Protein AF-A0A1I7C2B8-F1 (afdb_monomer)

Secondary structure (DSSP, 8-state):
---HHHHHHHHHHHHHHHHHHHHHHHSPSTTSPPEEEEEEEE-SSEEEEEEEEE----TT-------EEEEEEEEEB-TTSPBPPPEEEE-

Solvent-accessible surface area (backbone atoms only — not comparable to full-atom values): 5437 Å² total; per-residue (Å²): 142,73,65,68,62,57,58,52,49,50,55,48,49,66,65,44,49,64,56,51,52,54,42,58,75,54,44,53,68,95,86,56,39,72,49,50,74,43,80,75,39,86,55,95,52,40,36,30,34,39,36,38,35,49,59,69,72,57,94,86,66,81,70,87,68,83,60,55,51,37,36,40,38,35,32,41,49,40,98,85,75,45,73,47,72,79,43,78,48,78,102

Sequence (91 aa):
MTHYLQDELTSFWSRLTPYLAILESKSPQEGAPDPVGRITVDTEEHQAFALHTTDKKPHGDTSDTPTGHSATYTRFKTADADWGPWQREEY

Organism: NCBI:txid1324617

Mean predicted aligned error: 9.91 Å

Structure (mmCIF, N/CA/C/O backbone):
data_AF-A0A1I7C2B8-F1
#
_entry.id   AF-A0A1I7C2B8-F1
#
loop_
_atom_site.group_PDB
_atom_site.id
_atom_site.type_symbol
_atom_site.label_atom_id
_atom_site.label_alt_id
_atom_site.label_comp_id
_atom_site.label_asym_id
_atom_site.label_entity_id
_atom_site.label_seq_id
_atom_site.pdbx_PDB_ins_code
_atom_site.Cartn_x
_atom_site.Cartn_y
_atom_site.Cartn_z
_atom_site.occupancy
_atom_site.B_iso_or_equiv
_atom_site.auth_seq_id
_atom_site.auth_comp_id
_atom_site.auth_asym_id
_atom_site.auth_atom_id
_atom_site.pdbx_PDB_model_num
ATOM 1 N N . MET A 1 1 ? 5.971 -3.209 33.597 1.00 43.06 1 MET A N 1
ATOM 2 C CA . MET A 1 1 ? 4.825 -2.551 32.936 1.00 43.06 1 MET A CA 1
ATOM 3 C C . MET A 1 1 ? 5.286 -2.209 31.525 1.00 43.06 1 MET A C 1
ATOM 5 O O . MET A 1 1 ? 5.846 -1.151 31.303 1.00 43.06 1 MET A O 1
ATOM 9 N N . THR A 1 2 ? 5.207 -3.191 30.626 1.00 50.31 2 THR A N 1
ATOM 10 C CA . THR A 1 2 ? 5.890 -3.222 29.310 1.00 50.31 2 THR A CA 1
ATOM 11 C C . THR A 1 2 ? 4.978 -3.826 28.232 1.00 50.31 2 THR A C 1
ATOM 13 O O . THR A 1 2 ? 5.449 -4.341 27.230 1.00 50.31 2 THR A O 1
ATOM 16 N N . HIS A 1 3 ? 3.660 -3.780 28.443 1.00 55.00 3 HIS A N 1
ATOM 17 C CA . HIS A 1 3 ? 2.682 -4.308 27.486 1.00 55.00 3 HIS A CA 1
ATOM 18 C C . HIS A 1 3 ? 2.352 -3.327 26.351 1.00 55.00 3 HIS A C 1
ATOM 20 O O . HIS A 1 3 ? 1.970 -3.768 25.277 1.00 55.00 3 HIS A O 1
ATOM 26 N N . TYR A 1 4 ? 2.601 -2.024 26.535 1.00 54.72 4 TYR A N 1
ATOM 27 C CA . TYR A 1 4 ? 2.311 -1.010 25.514 1.00 54.72 4 TYR A CA 1
ATOM 28 C C . TYR A 1 4 ? 3.102 -1.207 24.210 1.00 54.72 4 TYR A C 1
ATOM 30 O O . TYR A 1 4 ? 2.554 -1.018 23.133 1.00 54.72 4 TYR A O 1
ATOM 38 N N . LEU A 1 5 ? 4.356 -1.674 24.282 1.00 68.00 5 LEU A N 1
ATOM 39 C CA . LEU A 1 5 ? 5.178 -1.860 23.080 1.00 68.00 5 LEU A CA 1
ATOM 40 C C . LEU A 1 5 ? 4.670 -2.987 22.175 1.00 68.00 5 LEU A C 1
ATOM 42 O O . LEU A 1 5 ? 4.787 -2.886 20.959 1.00 68.00 5 LEU A O 1
ATOM 46 N N . GLN A 1 6 ? 4.133 -4.068 22.748 1.00 76.31 6 GLN A N 1
ATOM 47 C CA . GLN A 1 6 ? 3.738 -5.236 21.963 1.00 76.31 6 GLN A CA 1
ATOM 48 C C . GLN A 1 6 ? 2.443 -4.982 21.187 1.00 76.31 6 GLN A C 1
ATOM 50 O O . GLN A 1 6 ? 2.369 -5.343 20.013 1.00 76.31 6 GLN A O 1
ATOM 55 N N . ASP A 1 7 ? 1.459 -4.327 21.803 1.00 77.38 7 ASP A N 1
ATOM 56 C CA . ASP A 1 7 ? 0.198 -3.985 21.137 1.00 77.38 7 ASP A CA 1
ATOM 57 C C . ASP A 1 7 ? 0.403 -2.912 20.058 1.00 77.38 7 ASP A C 1
ATOM 59 O O . ASP A 1 7 ? -0.150 -3.022 18.960 1.00 77.38 7 ASP A O 1
ATOM 63 N N . GLU A 1 8 ? 1.265 -1.922 20.310 1.00 76.56 8 GLU A N 1
ATOM 64 C CA . GLU A 1 8 ? 1.626 -0.900 19.319 1.00 76.56 8 GLU A CA 1
ATOM 65 C C . GLU A 1 8 ? 2.397 -1.493 18.133 1.00 76.56 8 GLU A C 1
ATOM 67 O O . GLU A 1 8 ? 2.065 -1.204 16.982 1.00 76.56 8 GLU A O 1
ATOM 72 N N . LEU A 1 9 ? 3.373 -2.375 18.389 1.00 77.25 9 LEU A N 1
ATOM 73 C CA . LEU A 1 9 ? 4.097 -3.095 17.337 1.00 77.25 9 LEU A CA 1
ATOM 74 C C . LEU A 1 9 ? 3.156 -3.989 16.531 1.00 77.25 9 LEU A C 1
ATOM 76 O O . LEU A 1 9 ? 3.202 -3.971 15.305 1.00 77.25 9 LEU A O 1
ATOM 80 N N . THR A 1 10 ? 2.280 -4.742 17.194 1.00 80.19 10 THR A N 1
ATOM 81 C CA . THR A 1 10 ? 1.307 -5.619 16.522 1.00 80.19 10 THR A CA 1
ATOM 82 C C . THR A 1 10 ? 0.361 -4.803 15.642 1.00 80.19 10 THR A C 1
ATOM 84 O O . THR A 1 10 ? 0.136 -5.150 14.483 1.00 80.19 10 THR A O 1
ATOM 87 N N . SER A 1 11 ? -0.121 -3.667 16.149 1.00 77.50 11 SER A N 1
ATOM 88 C CA . SER A 1 11 ? -0.979 -2.741 15.402 1.00 77.50 11 SER A CA 1
ATOM 89 C C . SER A 1 11 ? -0.249 -2.087 14.229 1.00 77.50 11 SER A C 1
ATOM 91 O O . SER A 1 11 ? -0.842 -1.851 13.178 1.00 77.50 11 SER A O 1
ATOM 93 N N . PHE A 1 12 ? 1.039 -1.779 14.384 1.00 77.31 12 PHE A N 1
ATOM 94 C CA . PHE A 1 12 ? 1.878 -1.268 13.304 1.00 77.31 12 PHE A CA 1
ATOM 95 C C . PHE A 1 12 ? 2.085 -2.323 12.211 1.00 77.31 12 PHE A C 1
ATOM 97 O O . PHE A 1 12 ? 1.801 -2.056 11.046 1.00 77.31 12 PHE A O 1
ATOM 104 N N . TRP A 1 13 ? 2.497 -3.541 12.572 1.00 79.06 13 TRP A N 1
ATOM 105 C CA . TRP A 1 13 ? 2.709 -4.626 11.611 1.00 79.06 13 TRP A CA 1
ATOM 106 C C . TRP A 1 13 ? 1.421 -5.009 10.888 1.00 79.06 13 TRP A C 1
ATOM 108 O O . TRP A 1 13 ? 1.441 -5.133 9.669 1.00 79.06 13 TRP A O 1
ATOM 118 N N . SER A 1 14 ? 0.290 -5.090 11.595 1.00 80.62 14 SER A N 1
ATOM 119 C CA . SER A 1 14 ? -1.014 -5.358 10.978 1.00 80.62 14 SER A CA 1
ATOM 120 C C . SER A 1 14 ? -1.413 -4.296 9.950 1.00 80.62 14 SER A C 1
ATOM 122 O O . SER A 1 14 ? -2.066 -4.627 8.960 1.00 80.62 14 SER A O 1
ATOM 124 N N . ARG A 1 15 ? -1.040 -3.028 10.168 1.00 79.94 15 ARG A N 1
ATOM 125 C CA . ARG A 1 15 ? -1.252 -1.945 9.197 1.00 79.94 15 ARG A CA 1
ATOM 126 C C . ARG A 1 15 ? -0.238 -1.980 8.060 1.00 79.94 15 ARG A C 1
ATOM 128 O O . ARG A 1 15 ? -0.585 -1.562 6.961 1.00 79.94 15 ARG A O 1
ATOM 135 N N . LEU A 1 16 ? 0.967 -2.502 8.304 1.00 82.19 16 LEU A N 1
ATOM 136 C CA . LEU A 1 16 ? 2.046 -2.598 7.322 1.00 82.19 16 LEU A CA 1
ATOM 137 C C . LEU A 1 16 ? 1.872 -3.767 6.334 1.00 82.19 16 LEU A C 1
ATOM 139 O O . LEU A 1 16 ? 2.172 -3.617 5.148 1.00 82.19 16 LEU A O 1
ATOM 143 N N . THR A 1 17 ? 1.369 -4.916 6.798 1.00 83.94 17 THR A N 1
ATOM 144 C CA . THR A 1 17 ? 1.201 -6.152 6.005 1.00 83.94 17 THR A CA 1
ATOM 145 C C . THR A 1 17 ? 0.501 -5.943 4.652 1.00 83.94 17 THR A C 1
ATOM 147 O O . THR A 1 17 ? 1.000 -6.458 3.653 1.00 83.94 17 THR A O 1
ATOM 150 N N . PRO A 1 18 ? -0.598 -5.171 4.550 1.00 81.81 18 PRO A N 1
ATOM 151 C CA . PRO A 1 18 ? -1.269 -4.9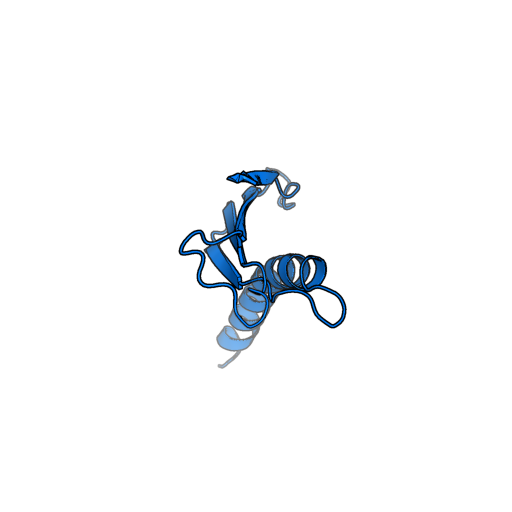17 3.276 1.00 81.81 18 PRO A CA 1
ATOM 152 C C . PRO A 1 18 ? -0.383 -4.203 2.246 1.00 81.81 18 PRO A C 1
ATOM 154 O O . PRO A 1 18 ? -0.472 -4.511 1.060 1.00 81.81 18 PRO A O 1
ATOM 157 N N . TYR A 1 19 ? 0.487 -3.283 2.677 1.00 83.31 19 TYR A N 1
ATOM 158 C CA . TYR A 1 19 ? 1.407 -2.584 1.774 1.00 83.31 19 TYR A CA 1
ATOM 159 C C . TYR A 1 19 ? 2.513 -3.512 1.269 1.00 83.31 19 TYR A C 1
ATOM 161 O O . TYR A 1 19 ? 2.855 -3.471 0.088 1.00 83.31 19 TYR A O 1
ATOM 169 N N . LEU A 1 20 ? 3.037 -4.378 2.146 1.00 80.44 20 LEU A N 1
ATOM 170 C CA . LEU A 1 20 ? 4.022 -5.394 1.769 1.00 80.44 20 LEU A CA 1
ATOM 171 C C . LEU A 1 20 ? 3.438 -6.376 0.751 1.00 80.44 20 LEU A C 1
ATOM 173 O O . LEU A 1 20 ? 4.083 -6.647 -0.250 1.00 80.44 20 LEU A O 1
ATOM 177 N N . ALA A 1 21 ? 2.188 -6.810 0.930 1.00 84.81 21 ALA A N 1
ATOM 178 C CA . ALA A 1 21 ? 1.519 -7.675 -0.039 1.00 84.81 21 ALA A CA 1
ATOM 179 C C . ALA A 1 21 ? 1.359 -7.005 -1.420 1.00 84.81 21 ALA A C 1
ATOM 181 O O . ALA A 1 21 ? 1.532 -7.661 -2.446 1.00 84.81 21 ALA A O 1
ATOM 182 N N . ILE A 1 22 ? 1.064 -5.695 -1.472 1.00 81.25 22 ILE A N 1
ATOM 183 C CA . ILE A 1 22 ? 1.024 -4.945 -2.742 1.00 81.25 22 ILE A CA 1
ATOM 184 C C . ILE A 1 22 ? 2.417 -4.905 -3.373 1.00 81.25 22 ILE A C 1
ATOM 186 O O . ILE A 1 22 ? 2.537 -5.183 -4.565 1.00 81.25 22 ILE A O 1
ATOM 190 N N . LEU A 1 23 ? 3.455 -4.604 -2.588 1.00 78.69 23 LEU A N 1
ATOM 191 C CA . LEU A 1 23 ? 4.843 -4.613 -3.049 1.00 78.69 23 LEU A CA 1
ATOM 192 C C . LEU A 1 23 ? 5.245 -5.971 -3.615 1.00 78.69 23 LEU A C 1
ATOM 194 O O . LEU A 1 23 ? 5.628 -6.037 -4.775 1.00 78.69 23 LEU A O 1
ATOM 198 N N . GLU A 1 24 ? 5.074 -7.046 -2.850 1.00 80.62 24 GLU A N 1
ATOM 199 C CA . GLU A 1 24 ? 5.421 -8.411 -3.252 1.00 80.62 24 GLU A CA 1
ATOM 200 C C . GLU A 1 24 ? 4.632 -8.872 -4.483 1.00 80.62 24 GLU A C 1
ATOM 202 O O . GLU A 1 24 ? 5.189 -9.524 -5.361 1.00 80.62 24 GLU A O 1
ATOM 207 N N . SER A 1 25 ? 3.356 -8.487 -4.612 1.00 79.31 25 SER A N 1
ATOM 208 C CA . SER A 1 25 ? 2.552 -8.799 -5.807 1.00 79.31 25 SER A CA 1
ATOM 209 C C . SER A 1 25 ? 3.041 -8.097 -7.079 1.00 79.31 25 SER A C 1
ATOM 211 O O . SER A 1 25 ? 2.670 -8.484 -8.190 1.00 79.31 25 SER A O 1
ATOM 213 N N . LYS A 1 26 ? 3.825 -7.028 -6.915 1.00 73.38 26 LYS A N 1
ATOM 214 C CA . LYS A 1 26 ? 4.406 -6.225 -7.994 1.00 73.38 26 LYS A CA 1
ATOM 215 C C . LYS A 1 26 ? 5.909 -6.434 -8.121 1.00 73.38 26 LYS A C 1
ATOM 217 O O . LYS A 1 26 ? 6.478 -5.967 -9.102 1.00 73.38 26 LYS A O 1
ATOM 222 N N . SER A 1 27 ? 6.525 -7.154 -7.182 1.00 65.19 27 SER A N 1
ATOM 223 C CA . SER A 1 27 ? 7.898 -7.620 -7.285 1.00 65.19 27 SER A CA 1
ATOM 224 C C . SER A 1 27 ? 7.972 -8.590 -8.456 1.00 65.19 27 SER A C 1
ATOM 226 O O . SER A 1 27 ? 7.273 -9.607 -8.469 1.00 65.19 27 SER A O 1
ATOM 228 N N . PRO A 1 28 ? 8.764 -8.281 -9.481 1.00 62.53 28 PRO A N 1
ATOM 229 C CA . PRO A 1 28 ? 8.806 -9.132 -10.646 1.00 62.53 28 PRO A CA 1
ATOM 230 C C . PRO A 1 28 ? 9.595 -10.416 -10.393 1.00 62.53 28 PRO A C 1
ATOM 232 O O . PRO A 1 28 ? 10.486 -10.486 -9.548 1.00 62.53 28 PRO A O 1
ATOM 235 N N . GLN A 1 29 ? 9.285 -11.432 -11.200 1.00 59.31 29 GLN A N 1
ATOM 236 C CA . GLN A 1 29 ? 10.143 -12.600 -11.364 1.00 59.31 29 GLN A CA 1
ATOM 237 C C . GLN A 1 29 ? 11.518 -12.174 -11.907 1.00 59.31 29 GLN A C 1
ATOM 239 O O . GLN A 1 29 ? 11.644 -11.157 -12.591 1.00 59.31 29 GLN A O 1
ATOM 244 N N . GLU A 1 30 ? 12.535 -12.961 -11.555 1.00 53.66 30 GLU A N 1
ATOM 245 C CA . GLU A 1 30 ? 13.964 -12.746 -11.799 1.00 53.66 30 GLU A CA 1
ATOM 246 C C . GLU A 1 30 ? 14.264 -11.946 -13.086 1.00 53.66 30 GLU A C 1
ATOM 248 O O . GLU A 1 30 ? 14.082 -12.432 -14.201 1.00 53.66 30 GLU A O 1
ATOM 253 N N . GLY A 1 31 ? 14.713 -10.692 -12.926 1.00 56.28 31 GLY A N 1
ATOM 254 C CA . GLY A 1 31 ? 15.185 -9.843 -14.028 1.00 56.28 31 GLY A CA 1
ATOM 255 C C . GLY A 1 31 ? 14.411 -8.547 -14.288 1.00 56.28 31 GLY A C 1
ATOM 256 O O . GLY A 1 31 ? 14.962 -7.676 -14.966 1.00 56.28 31 GLY A O 1
ATOM 257 N N . ALA A 1 32 ? 13.205 -8.367 -13.743 1.00 58.84 32 ALA A N 1
ATOM 258 C CA . ALA A 1 32 ? 12.463 -7.108 -13.876 1.00 58.84 32 ALA A CA 1
ATOM 259 C C . ALA A 1 32 ? 12.699 -6.154 -12.677 1.00 58.84 32 ALA A C 1
ATOM 261 O O . ALA A 1 32 ? 13.358 -6.538 -11.708 1.00 58.84 32 ALA A O 1
ATOM 262 N N . PRO A 1 33 ? 12.287 -4.879 -12.768 1.00 62.59 33 PRO A N 1
ATOM 263 C CA . PRO A 1 33 ? 12.674 -3.861 -11.794 1.00 62.59 33 PRO A CA 1
ATOM 264 C C . PRO A 1 33 ? 11.970 -3.944 -10.440 1.00 62.59 33 PRO A C 1
ATOM 266 O O . PRO A 1 33 ? 10.781 -4.244 -10.361 1.00 62.59 33 PRO A O 1
ATOM 269 N N . ASP A 1 34 ? 12.692 -3.576 -9.382 1.00 69.19 34 ASP A N 1
ATOM 270 C CA . ASP A 1 34 ? 12.145 -3.577 -8.031 1.00 69.19 34 ASP A CA 1
ATOM 271 C C . ASP A 1 34 ? 11.081 -2.480 -7.850 1.00 69.19 34 ASP A C 1
ATOM 273 O O . ASP A 1 34 ? 11.355 -1.299 -8.099 1.00 69.19 34 ASP A O 1
ATOM 277 N N . PRO A 1 35 ? 9.868 -2.833 -7.393 1.00 75.81 35 PRO A N 1
ATOM 278 C CA . PRO A 1 35 ? 8.866 -1.848 -7.034 1.00 75.81 35 PRO A CA 1
ATOM 279 C C . PRO A 1 35 ? 9.319 -1.055 -5.805 1.00 75.81 35 PRO A C 1
ATOM 281 O O . PRO A 1 35 ? 9.617 -1.618 -4.750 1.00 75.81 35 PRO A O 1
ATOM 284 N N . VAL A 1 36 ? 9.297 0.272 -5.906 1.00 80.12 36 VAL A N 1
ATOM 285 C CA . VAL A 1 36 ? 9.511 1.168 -4.767 1.00 80.12 36 VAL A CA 1
ATOM 286 C C . VAL A 1 36 ? 8.160 1.663 -4.276 1.00 80.12 36 VAL A C 1
ATOM 288 O O . VAL A 1 36 ? 7.448 2.401 -4.957 1.00 80.12 36 VAL A O 1
ATOM 291 N N . GLY A 1 37 ? 7.807 1.242 -3.069 1.00 82.00 37 GLY A N 1
ATOM 292 C CA . GLY A 1 37 ? 6.563 1.604 -2.407 1.00 82.00 37 GLY A CA 1
ATOM 293 C C . GLY A 1 37 ? 6.780 2.607 -1.294 1.00 82.00 37 GLY A C 1
ATOM 294 O O . GLY A 1 37 ? 7.703 2.467 -0.493 1.00 82.00 37 GLY A O 1
ATOM 295 N N . ARG A 1 38 ? 5.887 3.585 -1.193 1.00 84.81 38 ARG A N 1
ATOM 296 C CA . ARG A 1 38 ? 5.858 4.542 -0.093 1.00 84.81 38 ARG A CA 1
ATOM 297 C C . ARG A 1 38 ? 4.441 4.685 0.436 1.00 84.81 38 ARG A C 1
ATOM 299 O O . ARG A 1 38 ? 3.528 5.057 -0.294 1.00 84.81 38 ARG A O 1
ATOM 306 N N . ILE A 1 39 ? 4.283 4.462 1.736 1.00 85.69 39 ILE A N 1
ATOM 307 C CA . ILE A 1 39 ? 3.051 4.802 2.449 1.00 85.69 39 ILE A CA 1
ATOM 308 C C . ILE A 1 39 ? 2.932 6.327 2.465 1.00 85.69 39 ILE A C 1
ATOM 310 O O . ILE A 1 39 ? 3.844 7.023 2.922 1.00 85.69 39 ILE A O 1
ATOM 314 N N . THR A 1 40 ? 1.834 6.843 1.922 1.00 86.50 40 THR A N 1
ATOM 315 C CA . THR A 1 40 ? 1.561 8.284 1.847 1.00 86.50 40 THR A CA 1
ATOM 316 C C . THR A 1 40 ? 0.559 8.716 2.908 1.00 86.50 40 THR A C 1
ATOM 318 O O . THR A 1 40 ? 0.702 9.809 3.452 1.00 86.50 40 THR A O 1
ATOM 321 N N . VAL A 1 41 ? -0.399 7.851 3.255 1.00 86.62 41 VAL A N 1
ATOM 322 C CA . VAL A 1 41 ? -1.351 8.064 4.351 1.00 86.62 41 VAL A CA 1
ATOM 323 C C . VAL A 1 41 ? -1.547 6.753 5.110 1.00 86.62 41 VAL A C 1
ATOM 325 O O . VAL A 1 41 ? -1.793 5.723 4.494 1.00 86.62 41 VAL A O 1
ATOM 328 N N . ASP A 1 42 ? -1.455 6.797 6.439 1.00 85.75 42 ASP A N 1
ATOM 329 C CA . ASP A 1 42 ? -1.807 5.679 7.322 1.00 85.75 42 ASP A CA 1
ATOM 330 C C . ASP A 1 42 ? -2.547 6.214 8.550 1.00 85.75 42 ASP A C 1
ATOM 332 O O . ASP A 1 42 ? -1.939 6.577 9.559 1.00 85.75 42 ASP A O 1
ATOM 336 N N . THR A 1 43 ? -3.867 6.327 8.437 1.00 85.31 43 THR A N 1
ATOM 337 C CA . THR A 1 43 ? -4.757 6.706 9.539 1.00 85.31 43 THR A CA 1
ATOM 338 C C . THR A 1 43 ? -5.740 5.580 9.841 1.00 85.31 43 THR A C 1
ATOM 340 O O . THR A 1 43 ? -5.800 4.572 9.138 1.00 85.31 43 THR A O 1
ATOM 343 N N . GLU A 1 44 ? -6.524 5.737 10.907 1.00 84.06 44 GLU A N 1
ATOM 344 C CA . GLU A 1 44 ? -7.492 4.723 11.331 1.00 84.06 44 GLU A CA 1
ATOM 345 C C . GLU A 1 44 ? -8.618 4.485 10.310 1.00 84.06 44 GLU A C 1
ATOM 347 O O . GLU A 1 44 ? -9.182 3.395 10.271 1.00 84.06 44 GLU A O 1
ATOM 352 N N . GLU A 1 45 ? -8.915 5.472 9.462 1.00 88.31 45 GLU A N 1
ATOM 353 C CA . GLU A 1 45 ? -10.028 5.432 8.503 1.00 88.31 45 GLU A CA 1
ATOM 354 C C . GLU A 1 45 ? -9.573 5.453 7.038 1.00 88.31 45 GLU A C 1
ATOM 356 O O . GLU A 1 45 ? -10.368 5.187 6.136 1.00 88.31 45 GLU A O 1
ATOM 361 N N . HIS A 1 46 ? -8.304 5.769 6.774 1.00 89.31 46 HIS A N 1
ATOM 362 C CA . HIS A 1 46 ? -7.799 6.004 5.427 1.00 89.31 46 HIS A CA 1
ATOM 363 C C . HIS A 1 46 ? -6.353 5.530 5.296 1.00 89.31 46 HIS A C 1
ATOM 365 O O . HIS A 1 46 ? -5.475 5.896 6.078 1.00 89.31 46 HIS A O 1
ATOM 371 N N . GLN A 1 47 ? -6.107 4.739 4.258 1.00 90.12 47 GLN A N 1
ATOM 372 C CA . GLN A 1 47 ? -4.777 4.285 3.887 1.00 90.12 47 GLN A 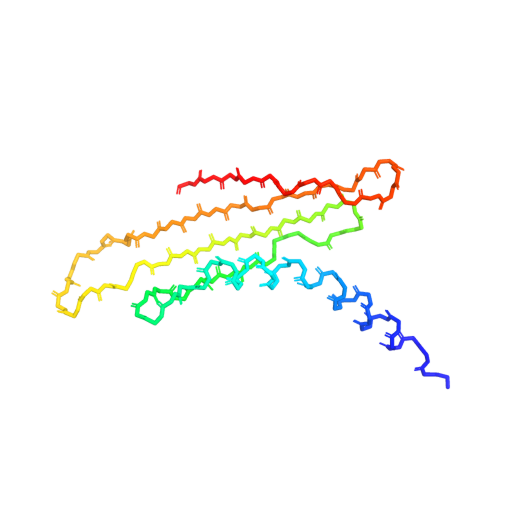CA 1
ATOM 373 C C . GLN A 1 47 ? -4.501 4.594 2.423 1.00 90.12 47 GLN A C 1
ATOM 375 O O . GLN A 1 47 ? -5.342 4.333 1.560 1.00 90.12 47 GLN A O 1
ATOM 380 N N . ALA A 1 48 ? -3.306 5.107 2.152 1.00 89.25 48 ALA A N 1
ATOM 381 C CA . ALA A 1 48 ? -2.830 5.384 0.810 1.00 89.25 48 ALA A CA 1
ATOM 382 C C . ALA A 1 48 ? -1.362 4.980 0.651 1.00 89.25 48 ALA A C 1
ATOM 384 O O . ALA A 1 48 ? -0.525 5.160 1.543 1.00 89.25 48 ALA A O 1
ATOM 385 N N . PHE A 1 49 ? -1.057 4.432 -0.517 1.00 88.25 49 PHE A N 1
ATOM 386 C CA . PHE A 1 49 ? 0.226 3.845 -0.857 1.00 88.25 49 PHE A CA 1
ATOM 387 C C . PHE A 1 49 ? 0.598 4.195 -2.290 1.00 88.25 49 PHE A C 1
ATOM 389 O O . PHE A 1 49 ? -0.078 3.793 -3.233 1.00 88.25 49 PHE A O 1
ATOM 396 N N . ALA A 1 50 ? 1.684 4.940 -2.454 1.00 88.00 50 ALA A N 1
ATOM 397 C CA . ALA A 1 50 ? 2.250 5.233 -3.758 1.00 88.00 50 ALA A CA 1
ATOM 398 C C . ALA A 1 50 ? 3.238 4.131 -4.143 1.00 88.00 50 ALA A C 1
ATOM 400 O O . ALA A 1 50 ? 4.162 3.817 -3.391 1.00 88.00 50 ALA A O 1
ATOM 401 N N . LEU A 1 51 ? 3.055 3.571 -5.328 1.00 87.25 51 LEU A N 1
ATOM 402 C CA . LEU A 1 51 ? 3.926 2.584 -5.935 1.00 87.25 51 LEU A CA 1
ATOM 403 C C . LEU A 1 51 ? 4.572 3.192 -7.170 1.00 87.25 51 LEU A C 1
ATOM 405 O O . LEU A 1 51 ? 3.872 3.620 -8.085 1.00 87.25 51 LEU A O 1
ATOM 409 N N . HIS A 1 52 ? 5.895 3.166 -7.219 1.00 84.00 52 HIS A N 1
ATOM 410 C CA . HIS A 1 52 ? 6.657 3.513 -8.403 1.00 84.00 52 HIS A CA 1
ATOM 411 C C . HIS A 1 52 ? 7.439 2.291 -8.875 1.00 84.00 52 HIS A C 1
ATOM 413 O O . HIS A 1 52 ? 8.173 1.677 -8.103 1.00 84.00 52 HIS A O 1
ATOM 419 N N . THR A 1 53 ? 7.273 1.928 -10.141 1.00 78.81 53 THR A N 1
ATOM 420 C CA . THR A 1 53 ? 8.035 0.859 -10.792 1.00 78.81 53 THR A CA 1
ATOM 421 C C . THR A 1 53 ? 8.859 1.497 -11.897 1.00 78.81 53 THR A C 1
ATOM 423 O O . THR A 1 53 ? 8.289 2.051 -12.831 1.00 78.81 53 THR A O 1
ATOM 426 N N . THR A 1 54 ? 10.183 1.471 -11.783 1.00 72.25 54 THR A N 1
ATOM 427 C CA . THR A 1 54 ? 11.084 2.064 -12.784 1.00 72.25 54 THR A CA 1
ATOM 428 C C . THR A 1 54 ? 11.587 0.974 -13.708 1.00 72.25 54 THR A C 1
ATOM 430 O O . THR A 1 54 ? 12.192 0.047 -13.201 1.00 72.25 54 THR A O 1
ATOM 433 N N . ASP A 1 55 ? 11.434 1.058 -15.027 1.00 67.19 55 ASP A N 1
ATOM 434 C CA . ASP A 1 55 ? 12.020 0.045 -15.907 1.00 67.19 55 ASP A CA 1
ATOM 435 C C . ASP A 1 55 ? 13.539 -0.031 -15.731 1.00 67.19 55 ASP A C 1
ATOM 437 O O . ASP A 1 55 ? 14.245 0.977 -15.612 1.00 67.19 55 ASP A O 1
ATOM 441 N N . LYS A 1 56 ? 14.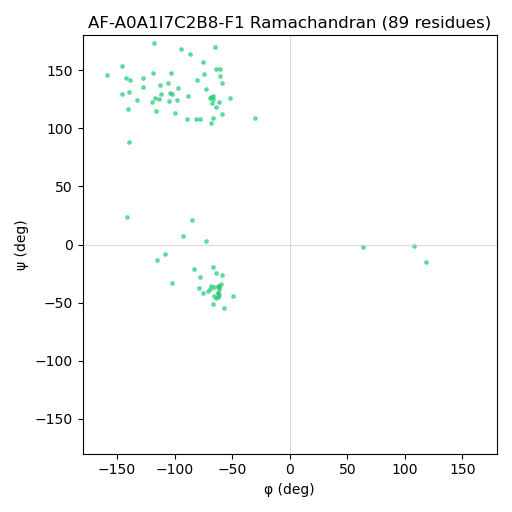073 -1.254 -15.729 1.00 62.16 56 LYS A N 1
ATOM 442 C CA . LYS A 1 56 ? 15.519 -1.452 -15.741 1.00 62.16 56 LYS A CA 1
ATOM 443 C C . LYS A 1 56 ? 16.027 -0.987 -17.102 1.00 62.16 56 LYS A C 1
ATOM 445 O O . LYS A 1 56 ? 15.854 -1.697 -18.091 1.00 62.16 56 LYS A O 1
ATOM 450 N N . LYS A 1 57 ? 16.655 0.194 -17.158 1.00 60.53 57 LYS A N 1
ATOM 451 C CA . LYS A 1 57 ? 17.311 0.657 -18.387 1.00 60.53 57 LYS A CA 1
ATOM 452 C C . LYS A 1 57 ? 18.264 -0.436 -18.884 1.00 60.53 57 LYS A C 1
ATOM 454 O O . LYS A 1 57 ? 19.110 -0.891 -18.102 1.00 60.53 57 LYS A O 1
ATOM 459 N N . PRO A 1 58 ? 18.149 -0.884 -20.146 1.00 60.28 58 PRO A N 1
ATOM 460 C CA . PRO A 1 58 ? 19.12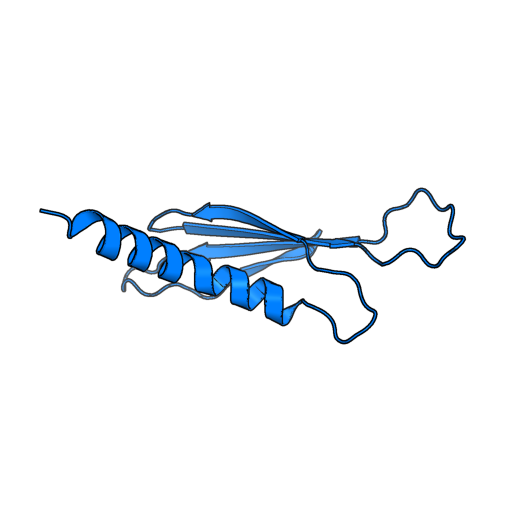0 -1.807 -20.699 1.00 60.28 58 PRO A CA 1
ATOM 461 C C . PRO A 1 58 ? 20.503 -1.150 -20.680 1.00 60.28 58 PRO A C 1
ATOM 463 O O . PRO A 1 58 ? 20.646 0.066 -20.818 1.00 60.28 58 PRO A O 1
ATOM 466 N N . HIS A 1 59 ? 21.536 -1.959 -20.449 1.00 50.88 59 HIS A N 1
ATOM 467 C CA . HIS A 1 59 ? 22.907 -1.470 -20.354 1.00 50.88 59 HIS A CA 1
ATOM 468 C C . HIS A 1 59 ? 23.288 -0.771 -21.672 1.00 50.88 59 HIS A C 1
ATOM 470 O O . HIS A 1 59 ? 23.367 -1.424 -22.709 1.00 50.88 59 HIS A O 1
ATOM 476 N N . GLY A 1 60 ? 23.477 0.553 -21.635 1.00 59.16 60 GLY A N 1
ATOM 477 C CA . GLY A 1 60 ? 23.764 1.377 -22.817 1.00 59.16 60 GLY A CA 1
ATOM 478 C C . GLY A 1 60 ? 22.624 2.291 -23.281 1.00 59.16 60 GLY A C 1
ATOM 479 O O . GLY A 1 60 ? 22.826 3.053 -24.222 1.00 59.16 60 GLY A O 1
ATOM 480 N N . ASP A 1 61 ? 21.461 2.267 -22.625 1.00 60.62 61 ASP A N 1
ATOM 481 C CA . ASP A 1 61 ? 20.393 3.231 -22.892 1.00 60.62 61 ASP A CA 1
ATOM 482 C C . ASP A 1 61 ? 20.688 4.583 -22.219 1.00 60.62 61 ASP A C 1
ATOM 484 O O . ASP A 1 61 ? 20.644 4.725 -20.993 1.00 60.62 61 ASP A O 1
ATOM 488 N N . THR A 1 62 ? 21.025 5.579 -23.039 1.00 61.41 62 THR A N 1
ATOM 489 C CA . THR A 1 62 ? 21.277 6.969 -22.629 1.00 61.41 62 THR A CA 1
ATOM 490 C C . THR A 1 62 ? 20.029 7.848 -22.722 1.00 61.41 62 THR A C 1
ATOM 492 O O . THR A 1 62 ? 20.146 9.063 -22.583 1.00 61.41 62 THR A O 1
ATOM 495 N N . SER A 1 63 ? 18.844 7.286 -22.992 1.00 61.91 63 SER A N 1
ATOM 496 C CA . SER A 1 63 ? 17.598 8.057 -23.031 1.00 61.91 63 SER A CA 1
ATOM 497 C C . SER A 1 63 ? 17.326 8.680 -21.665 1.00 61.91 63 SER A C 1
ATOM 499 O O . SER A 1 63 ? 17.213 7.971 -20.670 1.00 61.91 63 SER A O 1
ATOM 501 N N . ASP A 1 64 ? 17.183 10.002 -21.592 1.00 60.44 64 ASP A N 1
ATOM 502 C CA . ASP A 1 64 ? 16.816 10.730 -2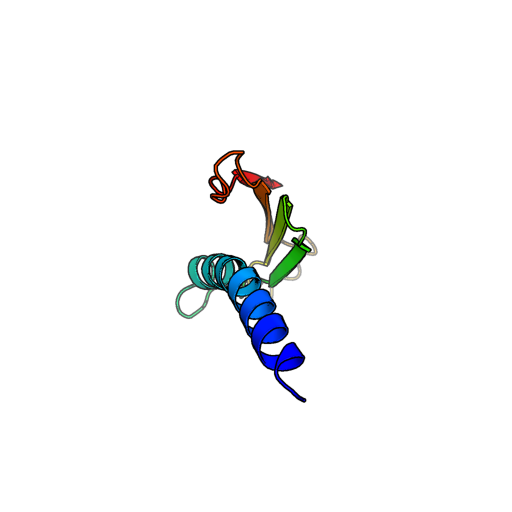0.366 1.00 60.44 64 ASP A CA 1
ATOM 503 C C . ASP A 1 64 ? 15.348 10.539 -19.960 1.00 60.44 64 ASP A C 1
ATOM 505 O O . ASP A 1 64 ? 14.890 11.121 -18.981 1.00 60.44 64 ASP A O 1
ATOM 509 N N . THR A 1 65 ? 14.597 9.710 -20.687 1.00 59.00 65 THR A N 1
ATOM 510 C CA . THR A 1 65 ? 13.180 9.485 -20.408 1.00 59.00 65 THR A CA 1
ATOM 511 C C . THR A 1 65 ? 13.051 8.324 -19.421 1.00 59.00 65 THR A C 1
ATOM 513 O O . THR A 1 65 ? 13.318 7.185 -19.809 1.00 59.00 65 THR A O 1
ATOM 516 N N . PRO A 1 66 ? 12.693 8.554 -18.144 1.00 59.06 66 PRO A N 1
ATOM 517 C CA . PRO A 1 66 ? 12.383 7.458 -17.238 1.00 59.06 66 PRO A CA 1
ATOM 518 C C . PRO A 1 66 ? 11.107 6.772 -17.735 1.00 59.06 66 PRO A C 1
ATOM 520 O O . PRO A 1 66 ? 10.022 7.342 -17.655 1.00 59.06 66 PRO A O 1
ATOM 523 N N . THR A 1 67 ? 11.225 5.560 -18.273 1.00 66.06 67 THR A N 1
ATOM 524 C CA . THR A 1 67 ? 10.068 4.691 -18.483 1.00 66.06 67 THR A CA 1
ATOM 525 C C . THR A 1 67 ? 9.790 4.017 -17.146 1.00 66.06 67 THR A C 1
ATOM 527 O O . THR A 1 67 ? 10.606 3.275 -16.601 1.00 66.06 67 THR A O 1
ATOM 530 N N . GLY A 1 68 ? 8.707 4.428 -16.508 1.00 70.56 68 GLY A N 1
ATOM 531 C CA . GLY A 1 68 ? 8.309 3.913 -15.215 1.00 70.56 68 GLY A CA 1
ATOM 532 C C . GLY A 1 68 ? 6.832 4.167 -15.006 1.00 70.56 68 GLY A C 1
ATOM 533 O O . GLY A 1 68 ? 6.295 5.171 -15.470 1.00 70.56 68 GLY A O 1
ATOM 534 N N . HIS A 1 69 ? 6.179 3.245 -14.317 1.00 80.50 69 HIS A N 1
ATOM 535 C CA . HIS A 1 69 ? 4.760 3.327 -14.018 1.00 80.50 69 HIS A CA 1
ATOM 536 C C . HIS A 1 69 ? 4.574 3.724 -12.565 1.00 80.50 69 HIS A C 1
ATOM 538 O O . HIS A 1 69 ? 5.164 3.124 -11.660 1.00 80.50 69 HIS A O 1
ATOM 544 N N . SER A 1 70 ? 3.736 4.730 -12.346 1.00 83.50 70 SER A N 1
ATOM 545 C CA . SER A 1 70 ? 3.353 5.149 -11.005 1.00 83.50 70 SER A CA 1
ATOM 546 C C . SER A 1 70 ? 1.881 4.849 -10.789 1.00 83.50 70 SER A C 1
ATOM 548 O O . SER A 1 70 ? 1.051 5.068 -11.669 1.00 83.50 70 SER A O 1
ATOM 550 N N . ALA A 1 71 ? 1.551 4.336 -9.612 1.00 88.88 71 ALA A N 1
ATOM 551 C CA . ALA A 1 71 ? 0.170 4.161 -9.210 1.00 8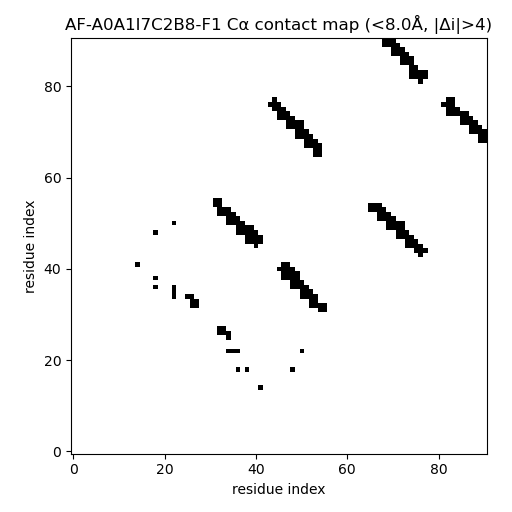8.88 71 ALA A CA 1
ATOM 552 C C . ALA A 1 71 ? -0.004 4.474 -7.730 1.00 88.88 71 ALA A C 1
ATOM 554 O O . ALA A 1 71 ? 0.840 4.115 -6.910 1.00 88.88 71 ALA A O 1
ATOM 555 N N . THR A 1 72 ? -1.129 5.080 -7.382 1.00 89.81 72 THR A N 1
ATOM 556 C CA . THR A 1 72 ? -1.556 5.242 -5.995 1.00 89.81 72 THR A CA 1
ATOM 557 C C . THR A 1 72 ? -2.641 4.220 -5.696 1.00 89.81 72 THR A C 1
ATOM 559 O O . THR A 1 72 ? -3.610 4.088 -6.440 1.00 89.81 72 THR A O 1
ATOM 562 N N . TYR A 1 73 ? -2.468 3.481 -4.606 1.00 89.56 73 TYR A N 1
ATOM 563 C CA . TYR A 1 73 ? -3.457 2.570 -4.055 1.00 89.56 73 TYR A CA 1
ATOM 564 C C . TYR A 1 73 ? -4.057 3.211 -2.816 1.00 89.56 73 TYR A C 1
ATOM 566 O O . TYR A 1 73 ? -3.327 3.527 -1.878 1.00 89.56 73 TYR A O 1
ATOM 574 N N . THR A 1 74 ? -5.372 3.369 -2.795 1.00 91.25 74 THR A N 1
ATOM 575 C CA . THR A 1 74 ? -6.098 4.004 -1.694 1.00 91.25 74 THR A CA 1
ATOM 576 C C . THR A 1 74 ? -7.215 3.093 -1.219 1.00 91.25 74 THR A C 1
ATOM 578 O O . THR A 1 74 ? -7.859 2.421 -2.023 1.00 91.25 74 THR A O 1
ATOM 581 N N . ARG A 1 75 ? -7.471 3.058 0.086 1.00 91.38 75 ARG A N 1
ATOM 582 C CA . ARG A 1 75 ? -8.666 2.425 0.646 1.00 91.38 75 ARG A CA 1
ATOM 583 C C . ARG A 1 75 ? -9.154 3.168 1.878 1.00 91.38 75 ARG A C 1
ATOM 585 O O . ARG A 1 75 ? -8.374 3.789 2.601 1.00 91.38 75 ARG A O 1
ATOM 592 N N . PHE A 1 76 ? -10.448 3.042 2.128 1.00 89.31 76 PHE A N 1
ATOM 593 C CA . PHE A 1 76 ? -11.124 3.650 3.265 1.00 89.31 76 PHE A CA 1
ATOM 594 C C . PHE A 1 76 ? -11.728 2.566 4.148 1.00 89.31 76 PHE A C 1
ATOM 596 O O . PHE A 1 76 ? -12.136 1.507 3.660 1.00 89.31 76 PHE A O 1
ATOM 603 N N . LYS A 1 77 ? -11.779 2.825 5.450 1.00 88.19 77 LYS A N 1
ATOM 604 C CA . LYS A 1 77 ? -12.503 1.980 6.392 1.00 88.19 77 LYS A CA 1
ATOM 605 C C . LYS A 1 77 ? -13.998 2.205 6.197 1.00 88.19 77 LYS A C 1
ATOM 607 O O . LYS A 1 77 ? -14.454 3.336 6.037 1.00 88.19 77 LYS A O 1
ATOM 612 N N . THR A 1 78 ? -14.751 1.119 6.140 1.00 84.12 78 THR A N 1
ATOM 613 C CA . THR A 1 78 ? -16.208 1.162 6.004 1.00 84.12 78 THR A CA 1
ATOM 614 C C . THR A 1 78 ? -16.864 1.275 7.382 1.00 84.12 78 THR A C 1
ATOM 616 O O . THR A 1 78 ? -16.220 1.042 8.407 1.00 84.12 78 THR A O 1
ATOM 619 N N . ALA A 1 79 ? -18.145 1.654 7.420 1.00 79.31 79 ALA A N 1
ATOM 620 C CA . ALA A 1 79 ? -18.885 1.849 8.670 1.00 79.31 79 ALA A CA 1
ATOM 621 C C . ALA A 1 79 ? -18.937 0.582 9.552 1.00 79.31 79 ALA A C 1
ATOM 623 O O . ALA A 1 79 ? -18.992 0.695 10.773 1.00 79.31 79 ALA A O 1
ATOM 624 N N . ASP A 1 80 ? -18.836 -0.605 8.947 1.00 76.38 80 ASP A N 1
ATOM 625 C CA . ASP A 1 80 ? -18.802 -1.910 9.621 1.00 76.38 80 ASP A CA 1
ATOM 626 C C . ASP A 1 80 ? -17.391 -2.323 10.095 1.00 76.38 80 ASP A C 1
ATOM 628 O O . ASP A 1 80 ? -17.117 -3.493 10.337 1.00 76.38 80 ASP A O 1
ATOM 632 N N . ALA A 1 81 ? -16.479 -1.357 10.248 1.00 66.19 81 ALA A N 1
ATOM 633 C CA . ALA A 1 81 ? -15.091 -1.519 10.697 1.00 66.19 81 ALA A CA 1
ATOM 634 C C . ALA A 1 81 ? -14.173 -2.358 9.787 1.00 66.19 81 ALA A C 1
ATOM 636 O O . ALA A 1 81 ? -12.968 -2.422 10.049 1.00 66.19 81 ALA A O 1
ATOM 637 N N . ASP A 1 82 ? -14.692 -2.909 8.691 1.00 80.88 82 ASP A N 1
ATOM 638 C CA . ASP A 1 82 ? -13.900 -3.576 7.665 1.00 80.88 82 ASP A CA 1
ATOM 639 C C . ASP A 1 82 ? -13.248 -2.576 6.706 1.00 80.88 82 ASP A C 1
ATOM 641 O O . ASP A 1 82 ? -13.833 -1.565 6.299 1.00 80.88 82 ASP A O 1
ATOM 645 N N . TRP A 1 83 ? -12.010 -2.870 6.313 1.00 84.31 83 TRP A N 1
ATOM 646 C CA . TRP A 1 83 ? -11.327 -2.128 5.258 1.00 84.31 83 TRP A CA 1
ATOM 647 C C . TRP A 1 83 ? -11.994 -2.395 3.908 1.00 84.31 83 TRP A C 1
ATOM 649 O O . TRP A 1 83 ? -12.125 -3.545 3.489 1.00 84.31 83 TRP A O 1
ATOM 659 N N . GLY A 1 84 ? -12.364 -1.326 3.200 1.00 86.00 84 GLY A N 1
ATOM 660 C CA . GLY A 1 84 ? -12.847 -1.414 1.827 1.00 86.00 84 GLY A CA 1
ATOM 661 C C . GLY A 1 84 ? -11.768 -1.908 0.849 1.00 86.00 84 GLY A C 1
ATOM 662 O O . GLY A 1 84 ? -10.583 -1.991 1.198 1.00 86.00 84 GLY A O 1
ATOM 663 N N . PRO A 1 85 ? -12.153 -2.233 -0.398 1.00 87.88 85 PRO A N 1
ATOM 664 C CA . PRO A 1 85 ? -11.210 -2.684 -1.414 1.00 87.88 85 PRO A CA 1
ATOM 665 C C . PRO A 1 85 ? -10.193 -1.590 -1.762 1.00 87.88 85 PRO A C 1
ATOM 667 O O . PRO A 1 85 ? -10.496 -0.398 -1.709 1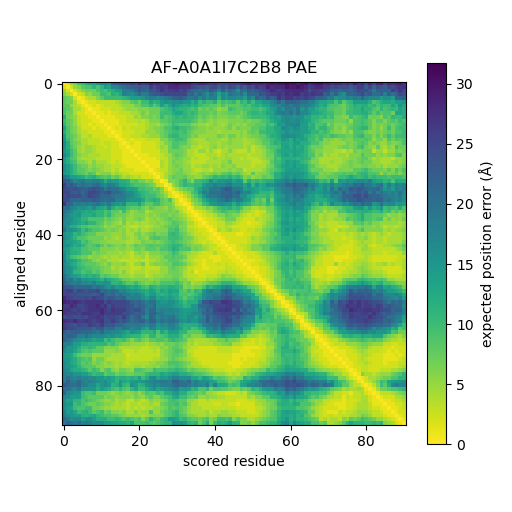.00 87.88 85 PRO A O 1
ATOM 670 N N . TRP A 1 86 ? -8.994 -2.008 -2.172 1.00 88.38 86 TRP A N 1
ATOM 671 C CA . TRP A 1 86 ? -8.001 -1.096 -2.736 1.00 88.38 86 TRP A CA 1
A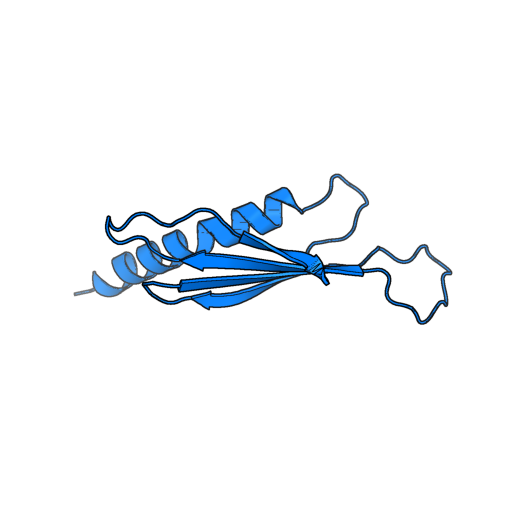TOM 672 C C . TRP A 1 86 ? -8.485 -0.537 -4.075 1.00 88.38 86 TRP A C 1
ATOM 674 O O . TRP A 1 86 ? -8.790 -1.286 -5.003 1.00 88.38 86 TRP A O 1
ATOM 684 N N . GLN A 1 87 ? -8.508 0.784 -4.178 1.00 89.62 87 GLN A N 1
ATOM 685 C CA . GLN A 1 87 ? -8.714 1.528 -5.412 1.00 89.62 87 GLN A CA 1
ATOM 686 C C . GLN A 1 87 ? -7.355 1.941 -5.970 1.00 89.62 87 GLN A C 1
ATOM 688 O O . GLN A 1 87 ? -6.500 2.398 -5.218 1.00 89.62 87 GLN A O 1
ATOM 693 N N . ARG A 1 88 ? -7.147 1.756 -7.276 1.00 90.12 88 ARG A N 1
ATOM 694 C CA . ARG A 1 88 ? -5.886 2.049 -7.965 1.00 90.12 88 ARG A CA 1
ATOM 695 C C . ARG A 1 88 ? -6.076 3.223 -8.916 1.00 90.12 88 ARG A C 1
ATOM 697 O O . ARG A 1 88 ? -6.973 3.180 -9.752 1.00 90.12 88 ARG A O 1
ATOM 704 N N . GLU A 1 89 ? -5.191 4.203 -8.829 1.00 88.19 89 GLU A N 1
ATOM 705 C CA . GLU A 1 89 ? -5.097 5.338 -9.747 1.00 88.19 89 GLU A CA 1
ATOM 706 C C . GLU A 1 89 ? -3.713 5.316 -10.410 1.00 88.19 89 GLU A C 1
ATOM 708 O O . GLU A 1 89 ? -2.707 5.268 -9.707 1.00 88.19 89 GLU A O 1
ATOM 713 N N . GLU A 1 90 ? -3.656 5.261 -11.743 1.00 85.12 90 GLU A N 1
ATOM 714 C CA . GLU A 1 90 ? -2.414 5.212 -12.535 1.00 85.12 90 GLU A CA 1
ATOM 715 C C . GLU A 1 90 ? -2.108 6.583 -13.155 1.00 85.12 90 GLU A C 1
ATOM 717 O O . GLU A 1 90 ? -3.036 7.310 -13.515 1.00 85.12 90 GLU A O 1
ATOM 722 N N . TYR A 1 91 ? -0.818 6.899 -13.310 1.00 69.00 91 TYR A N 1
ATOM 723 C CA . TYR A 1 91 ? -0.322 8.146 -13.906 1.00 69.00 91 TYR A CA 1
ATOM 724 C C . TYR A 1 91 ? 0.765 7.888 -14.947 1.00 69.00 91 TYR A C 1
ATOM 726 O O . TYR A 1 91 ? 1.576 6.952 -14.733 1.00 69.00 91 TYR A O 1
#

Nearest PDB structures (foldseek):
  4wyk-assembly1_A  TM=5.937E-01  e=6.458E-02  Homo sapiens
  6e5u-assembly2_E  TM=5.840E-01  e=1.226E-01  Homo sapiens
  1jn5-assembly2_B  TM=5.241E-01  e=1.091E-01  Homo sapiens
  1jkg-assembly1_B  TM=5.413E-01  e=1.844E-01  Homo sapiens
  4wyk-assembly1_C  TM=5.470E-01  e=2.072E-01  Homo sapiens

Foldseek 3Di:
DPVVVVVVVVVVVVQCVVQVVVQVVVQDDPPFFR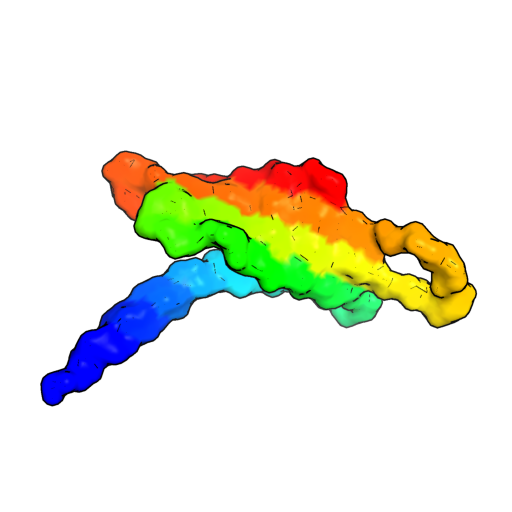KDKDWPDDDQFKTKMKIKGWGDPPVPDPDPDTPIKIKMWMWGQDPVRDIDDTDIDID

pLDDT: mean 76.15, std 11.96, range [43.06, 91.38]

Radius of gyration: 16.92 Å; Cα contacts (8 Å, |Δi|>4): 121; chains: 1; bounding box: 43×24×56 Å